Protein AF-A0A351CJN2-F1 (afdb_monomer_lite)

Secondary structure (DSSP, 8-state):
-BSSTT-TT-GGGSSEEEEEETTEEEEEES-EESSSEEPPEEEEEESSHHHHHHHHHHHHHHHHHHPPTT--HHHHHHHH-HHHHHHHTSSHHHHHHHHHTS----S-TTGGG-

pLDDT: mean 92.98, std 10.77, range [46.38, 98.25]

Foldseek 3Di:
DAAAPVCPVVQQQDQWRWHHDPQFIWIWHQHHDPPDGDTTDTQDTDRDPVVVLLQVQLLVQVCVVPPDVVDGSNRVCVVQNSVNSCVCVVDPVSSNVSNVPRDPCPDDPCPVVD

Radius of gyration: 14.55 Å; chains: 1; bounding box: 46×31×30 Å

Structure (mmCIF, N/CA/C/O backbone):
data_AF-A0A351CJN2-F1
#
_entry.id   AF-A0A351CJN2-F1
#
loop_
_atom_site.group_PDB
_atom_site.id
_atom_site.type_symbol
_atom_site.label_atom_id
_atom_site.label_alt_id
_atom_site.label_comp_id
_atom_site.label_asym_id
_atom_site.label_entity_id
_atom_site.label_seq_id
_atom_site.pdbx_PDB_ins_code
_atom_site.Cartn_x
_atom_site.Cartn_y
_atom_site.Cartn_z
_atom_site.occupancy
_atom_site.B_iso_or_equiv
_atom_site.auth_seq_id
_atom_site.auth_comp_id
_atom_site.auth_asym_id
_atom_site.auth_atom_id
_atom_site.pdbx_PDB_model_num
ATOM 1 N N . VAL A 1 1 ? -1.461 11.043 1.366 1.00 94.56 1 VAL A N 1
ATOM 2 C CA . VAL A 1 1 ? -2.702 11.166 2.155 1.00 94.56 1 VAL A CA 1
ATOM 3 C C . VAL A 1 1 ? -3.355 12.494 1.823 1.00 94.56 1 VAL A C 1
ATOM 5 O O . VAL A 1 1 ? -2.652 13.497 1.815 1.00 94.56 1 VAL A O 1
ATOM 8 N N . SER A 1 2 ? -4.645 12.501 1.498 1.00 96.19 2 SER A N 1
ATOM 9 C CA . SER A 1 2 ? -5.449 13.712 1.338 1.00 96.19 2 SER A CA 1
ATOM 10 C C . SER A 1 2 ? -6.586 13.703 2.355 1.00 96.19 2 SER A C 1
ATOM 12 O O . SER A 1 2 ? -7.255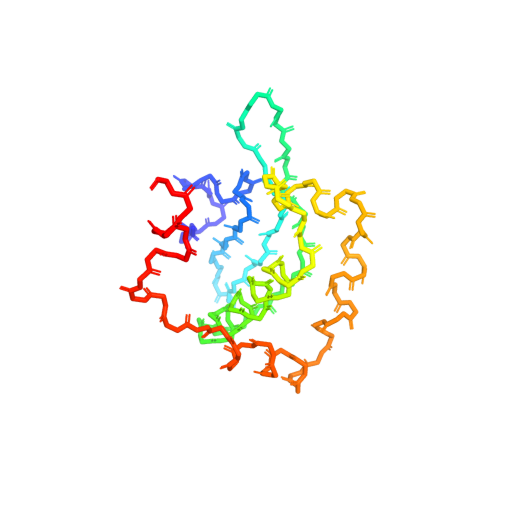 12.688 2.519 1.00 96.19 2 SER A O 1
ATOM 14 N N . GLY A 1 3 ? -6.801 14.828 3.038 1.00 95.88 3 GLY A N 1
ATOM 15 C CA . GLY A 1 3 ? -7.817 14.946 4.090 1.00 95.88 3 GLY A CA 1
ATOM 16 C C . GLY A 1 3 ? -9.257 15.062 3.581 1.00 95.88 3 GLY A C 1
ATOM 17 O O . GLY A 1 3 ? -10.177 15.089 4.386 1.00 95.88 3 GLY A O 1
ATOM 18 N N . CYS A 1 4 ? -9.469 15.179 2.268 1.00 94.62 4 CYS A N 1
ATOM 19 C CA . CYS A 1 4 ? -10.801 15.173 1.670 1.00 94.62 4 CYS A CA 1
ATOM 20 C C . CYS A 1 4 ? -10.740 14.713 0.201 1.00 94.62 4 CYS A C 1
ATOM 22 O O . CYS A 1 4 ? -9.658 14.729 -0.400 1.00 94.62 4 CYS A O 1
ATOM 24 N N . PRO A 1 5 ? -11.887 14.406 -0.436 1.00 93.00 5 PRO A N 1
ATOM 25 C CA . PRO A 1 5 ? -11.939 13.943 -1.827 1.00 93.00 5 PRO A CA 1
ATOM 26 C C . PRO A 1 5 ? -11.420 14.936 -2.874 1.00 93.00 5 PRO A C 1
ATOM 28 O O . PRO A 1 5 ? -11.217 14.559 -4.023 1.00 93.00 5 PRO A O 1
ATOM 31 N N . ARG A 1 6 ? -11.157 16.199 -2.499 1.00 95.00 6 ARG A N 1
ATOM 32 C CA . ARG A 1 6 ? -10.506 17.172 -3.395 1.00 95.00 6 ARG A CA 1
ATOM 33 C C . ARG A 1 6 ? -9.083 16.771 -3.782 1.00 95.00 6 ARG A C 1
ATOM 35 O O . ARG A 1 6 ? -8.558 17.329 -4.737 1.00 95.00 6 ARG A O 1
ATOM 42 N N . ASN A 1 7 ? -8.477 15.812 -3.075 1.00 94.75 7 ASN A N 1
ATOM 43 C CA . ASN A 1 7 ? -7.237 15.166 -3.492 1.00 94.75 7 ASN A CA 1
ATOM 44 C C . ASN A 1 7 ? -6.051 16.141 -3.668 1.00 94.75 7 ASN A C 1
ATOM 46 O O . ASN A 1 7 ? -5.178 15.911 -4.496 1.00 94.75 7 ASN A O 1
ATOM 50 N N . CYS A 1 8 ? -5.971 17.202 -2.852 1.00 95.88 8 CYS A N 1
ATOM 51 C CA . CYS A 1 8 ? -4.921 18.241 -2.925 1.00 95.88 8 CYS A CA 1
ATOM 52 C C . CYS A 1 8 ? -3.489 17.745 -2.660 1.00 95.88 8 CYS A C 1
ATOM 54 O O . CYS A 1 8 ? -2.560 18.538 -2.640 1.00 95.88 8 CYS A O 1
ATOM 56 N N . ALA A 1 9 ? -3.342 16.470 -2.310 1.00 95.75 9 ALA A N 1
ATOM 57 C CA . ALA A 1 9 ? -2.056 15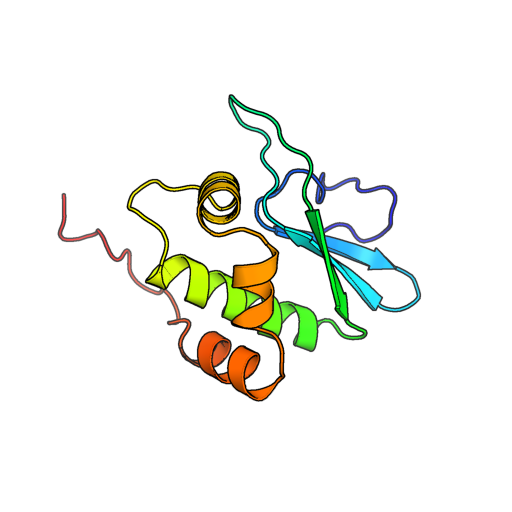.830 -2.086 1.00 95.75 9 ALA A CA 1
ATOM 58 C C . ALA A 1 9 ? -1.759 14.792 -3.172 1.00 95.75 9 ALA A C 1
ATOM 60 O O . ALA A 1 9 ? -0.904 13.935 -2.949 1.00 95.75 9 ALA A O 1
ATOM 61 N N . GLU A 1 10 ? -2.533 14.801 -4.265 1.00 96.69 10 GLU A N 1
ATOM 62 C CA . GLU A 1 10 ? -2.377 13.940 -5.434 1.00 96.69 10 GLU A CA 1
ATOM 63 C C . GLU A 1 10 ? -2.300 12.454 -5.049 1.00 96.69 10 GLU A C 1
ATOM 65 O O . GLU A 1 10 ? -1.487 11.691 -5.562 1.00 96.69 10 GLU A O 1
ATOM 70 N N . ALA A 1 11 ? -3.128 12.021 -4.093 1.00 96.69 11 ALA A N 1
ATOM 71 C CA . ALA A 1 11 ? -3.123 10.661 -3.561 1.00 96.69 11 ALA A CA 1
ATOM 72 C C . ALA A 1 11 ? -3.418 9.607 -4.643 1.00 96.69 11 ALA A C 1
ATOM 74 O O . ALA A 1 11 ? -2.882 8.508 -4.581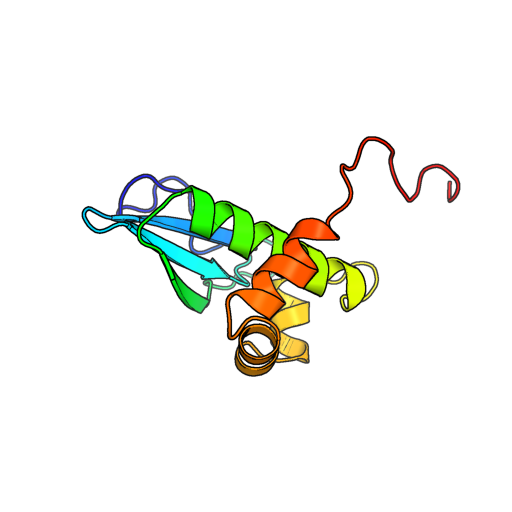 1.00 96.69 11 ALA A O 1
ATOM 75 N N . THR A 1 12 ? -4.201 9.958 -5.664 1.00 96.00 12 THR A N 1
ATOM 76 C CA . THR A 1 12 ? -4.616 9.068 -6.766 1.00 96.00 12 THR A CA 1
ATOM 77 C C . THR A 1 12 ? -3.546 8.799 -7.830 1.00 96.00 12 THR A C 1
ATOM 79 O O . THR A 1 12 ? -3.854 8.176 -8.844 1.00 96.00 12 THR A O 1
ATOM 82 N N . ILE A 1 13 ? -2.316 9.281 -7.649 1.00 96.62 13 ILE A N 1
ATOM 83 C CA . ILE A 1 13 ? -1.172 8.988 -8.533 1.00 96.62 13 ILE A CA 1
ATOM 84 C C . ILE A 1 13 ? 0.073 8.547 -7.748 1.00 96.62 13 ILE A C 1
ATOM 86 O O . ILE A 1 13 ? 1.181 8.529 -8.289 1.00 96.62 13 ILE A O 1
ATOM 90 N N . LYS A 1 14 ? -0.092 8.214 -6.462 1.00 96.25 14 LYS A N 1
ATOM 91 C CA . LYS A 1 14 ? 0.980 7.686 -5.608 1.00 96.25 14 LYS A CA 1
ATOM 92 C C . LYS A 1 14 ? 0.992 6.168 -5.650 1.00 96.25 14 LYS A C 1
ATOM 94 O O . LYS A 1 14 ? -0.037 5.547 -5.887 1.00 96.25 14 LYS A O 1
ATOM 99 N N . ASP A 1 15 ? 2.133 5.575 -5.315 1.00 96.19 15 ASP A N 1
ATOM 100 C CA . ASP A 1 15 ? 2.209 4.132 -5.085 1.00 96.19 15 ASP A CA 1
ATOM 101 C C . ASP A 1 15 ? 1.162 3.699 -4.025 1.00 96.19 15 ASP A C 1
ATOM 103 O O . ASP A 1 15 ? 0.465 2.706 -4.226 1.00 96.19 15 ASP A O 1
ATOM 107 N N . PHE A 1 16 ? 0.966 4.531 -2.984 1.00 96.25 16 PHE A N 1
ATOM 108 C CA . PHE A 1 16 ? -0.114 4.429 -1.991 1.00 96.25 16 PHE A CA 1
ATOM 109 C C . PHE A 1 16 ? -0.838 5.766 -1.787 1.00 96.25 16 PHE A C 1
ATOM 111 O O . PHE A 1 16 ? -0.255 6.772 -1.362 1.00 96.25 16 PHE A O 1
ATOM 118 N N . GLY A 1 17 ? -2.135 5.770 -2.069 1.00 97.19 17 GLY A N 1
ATOM 119 C CA . GLY A 1 17 ? -3.056 6.876 -1.872 1.00 97.19 17 GLY A CA 1
ATOM 120 C C . GLY A 1 17 ? -4.043 6.582 -0.751 1.00 97.19 17 GLY A C 1
ATOM 121 O O . GLY A 1 17 ? -4.655 5.524 -0.714 1.00 97.19 17 GLY A O 1
ATOM 122 N N . VAL A 1 18 ? -4.231 7.553 0.139 1.00 97.94 18 VAL A N 1
ATOM 123 C CA . VAL A 1 18 ? -5.269 7.519 1.177 1.00 97.94 18 VAL A CA 1
ATOM 124 C C . VAL A 1 18 ? -6.082 8.792 1.036 1.00 97.94 18 VAL A C 1
ATOM 126 O O . VAL A 1 18 ? -5.492 9.882 1.049 1.00 97.94 18 VAL A O 1
ATOM 129 N N . ILE A 1 19 ? -7.396 8.662 0.883 1.00 97.81 19 ILE A N 1
ATOM 130 C CA . ILE A 1 19 ? -8.340 9.779 0.827 1.00 97.81 19 ILE A CA 1
ATOM 131 C C . ILE A 1 19 ? -9.295 9.656 2.010 1.00 97.81 19 ILE A C 1
ATOM 133 O O . ILE A 1 19 ? -10.058 8.700 2.104 1.00 97.81 19 ILE A O 1
ATOM 137 N N . CYS A 1 20 ? -9.249 10.635 2.908 1.00 96.94 20 CYS A N 1
ATOM 138 C CA . CYS A 1 20 ? -10.165 10.712 4.037 1.00 96.94 20 CYS A CA 1
ATOM 139 C C . CYS A 1 20 ? -11.546 11.211 3.581 1.00 96.94 20 CYS A C 1
ATOM 141 O O . CYS A 1 20 ? -11.669 12.100 2.730 1.00 96.94 20 CYS A O 1
ATOM 143 N N . THR A 1 21 ? -12.580 10.621 4.164 1.00 94.69 21 THR A N 1
ATOM 144 C CA . THR A 1 21 ? -13.997 10.920 3.974 1.00 94.69 21 THR A CA 1
ATOM 145 C C . THR A 1 21 ? -14.661 11.060 5.343 1.00 94.69 21 THR A C 1
ATOM 147 O O . THR A 1 21 ? -14.080 10.703 6.363 1.00 94.69 21 THR A O 1
ATOM 150 N N . GLU A 1 22 ? -15.911 11.516 5.385 1.00 93.31 22 GLU A N 1
ATOM 151 C CA . GLU A 1 22 ? -16.671 11.591 6.644 1.00 93.31 22 GLU A CA 1
ATOM 152 C C . GLU A 1 22 ? -16.882 10.226 7.318 1.00 93.31 22 GLU A C 1
ATOM 154 O O . GLU A 1 22 ? -17.181 10.175 8.506 1.00 93.31 22 GLU A O 1
ATOM 159 N N . LYS A 1 23 ? -16.751 9.125 6.568 1.00 93.88 23 LYS A N 1
ATOM 160 C CA . LYS A 1 23 ? -17.023 7.765 7.050 1.00 93.88 23 LYS A CA 1
ATOM 161 C C . LYS A 1 23 ? -15.758 6.957 7.356 1.00 93.88 23 LYS A C 1
ATOM 163 O O . LYS A 1 23 ? -15.890 5.819 7.785 1.00 93.88 23 LYS A O 1
ATOM 168 N N . GLY A 1 24 ? -14.569 7.482 7.048 1.00 96.44 24 GLY A N 1
ATOM 169 C CA . GLY A 1 24 ? -13.320 6.714 7.067 1.00 96.44 24 GLY A CA 1
ATOM 170 C C . GLY A 1 24 ? -12.422 7.011 5.865 1.00 96.44 24 GLY A C 1
ATOM 171 O O . GLY A 1 24 ? -12.439 8.117 5.321 1.00 96.44 24 GLY A O 1
ATOM 172 N N . TYR A 1 25 ? -11.649 6.023 5.423 1.00 98.12 25 TYR A N 1
ATOM 173 C CA . TYR A 1 25 ? -10.495 6.196 4.544 1.00 98.12 25 TYR A CA 1
ATOM 174 C C . TYR A 1 25 ? -10.583 5.293 3.308 1.00 98.12 25 TYR A C 1
ATOM 176 O O . TYR A 1 25 ? -10.560 4.069 3.415 1.00 98.12 25 TYR A O 1
ATOM 184 N N . GLU A 1 26 ? -10.629 5.894 2.115 1.00 97.88 26 GLU A N 1
ATOM 185 C CA . GLU A 1 26 ? -10.491 5.170 0.847 1.00 97.88 26 GLU A CA 1
ATOM 186 C C . GLU A 1 26 ? -9.012 4.922 0.534 1.00 97.88 26 GLU A C 1
ATOM 188 O O . GLU A 1 26 ? -8.204 5.860 0.479 1.00 97.88 26 GLU A O 1
ATOM 193 N N . ILE A 1 27 ? -8.669 3.656 0.292 1.00 97.94 27 ILE A N 1
ATOM 194 C CA . ILE A 1 27 ? -7.327 3.215 -0.080 1.00 97.94 27 ILE A CA 1
ATOM 195 C C . ILE A 1 27 ? -7.232 3.034 -1.587 1.00 97.94 27 ILE A C 1
ATOM 197 O O . ILE A 1 27 ? -8.053 2.373 -2.229 1.00 97.94 27 ILE A O 1
ATOM 201 N N . HIS A 1 28 ? -6.181 3.621 -2.137 1.00 97.62 28 HIS A N 1
ATOM 202 C CA . HIS A 1 28 ? -5.834 3.581 -3.542 1.00 97.62 28 HIS A CA 1
ATOM 203 C C . HIS A 1 28 ? -4.390 3.107 -3.692 1.00 97.62 28 HIS A C 1
ATOM 205 O O . HIS A 1 28 ? -3.515 3.563 -2.958 1.00 97.62 28 HIS A O 1
ATOM 211 N N . VAL A 1 29 ? -4.108 2.240 -4.659 1.00 97.81 29 VAL A N 1
ATOM 212 C CA . VAL A 1 29 ? -2.775 1.635 -4.823 1.00 97.81 29 VAL A CA 1
ATOM 213 C C . VAL A 1 29 ? -2.296 1.667 -6.271 1.00 97.81 29 VAL A C 1
ATOM 215 O O . VAL A 1 29 ? -3.086 1.860 -7.197 1.00 97.81 29 VAL A O 1
ATOM 218 N N . ALA A 1 30 ? -0.992 1.468 -6.465 1.00 97.06 30 ALA A N 1
ATOM 219 C CA . ALA A 1 30 ? -0.360 1.257 -7.770 1.00 97.06 30 ALA A CA 1
ATOM 220 C C . ALA A 1 30 ? -0.457 2.439 -8.763 1.00 97.06 30 ALA A C 1
ATOM 222 O O . ALA A 1 30 ? -0.441 2.238 -9.981 1.00 97.06 30 ALA A O 1
ATOM 223 N N . GLY A 1 31 ? -0.523 3.678 -8.264 1.00 97.38 31 GLY A N 1
ATOM 224 C CA . GLY A 1 31 ? -0.396 4.883 -9.087 1.00 97.38 31 GLY A CA 1
ATOM 225 C C . GLY A 1 31 ? 1.053 5.230 -9.432 1.00 97.38 31 GLY A C 1
ATOM 226 O O . GLY A 1 31 ? 1.998 4.763 -8.797 1.00 97.38 31 GLY A O 1
ATOM 227 N N . ALA A 1 32 ? 1.230 6.084 -10.441 1.00 96.50 32 ALA A N 1
ATOM 228 C CA . ALA A 1 32 ? 2.536 6.608 -10.826 1.00 96.50 32 ALA A CA 1
ATOM 229 C C . ALA A 1 32 ? 2.443 8.028 -11.408 1.00 96.50 32 ALA A C 1
ATOM 231 O O . ALA A 1 32 ? 1.586 8.318 -12.244 1.00 96.50 32 ALA A O 1
ATOM 232 N N . CYS A 1 33 ? 3.390 8.887 -11.021 1.00 94.38 33 CYS A N 1
ATOM 233 C CA . CYS A 1 33 ? 3.562 10.260 -11.519 1.00 94.38 33 CYS A CA 1
ATOM 234 C C . CYS A 1 33 ? 4.955 10.477 -12.159 1.00 94.38 33 CYS A C 1
ATOM 236 O O . CYS A 1 33 ? 5.539 11.554 -12.062 1.00 94.38 33 CYS A O 1
ATOM 238 N N . GLY A 1 34 ? 5.546 9.424 -12.736 1.00 88.44 34 GLY A N 1
ATOM 239 C CA . GLY A 1 34 ? 6.878 9.468 -13.353 1.00 88.44 34 GLY A CA 1
ATOM 240 C C . GLY A 1 34 ? 6.829 9.644 -14.872 1.00 88.44 34 GLY A C 1
ATOM 241 O O . GLY A 1 34 ? 5.883 10.208 -15.411 1.00 88.44 34 GLY A O 1
ATOM 242 N N . ILE A 1 35 ? 7.837 9.094 -15.565 1.00 90.19 35 ILE A N 1
ATOM 243 C CA . ILE A 1 35 ? 7.897 9.044 -17.042 1.00 90.19 35 ILE A CA 1
ATOM 244 C C . ILE A 1 35 ? 6.609 8.444 -17.623 1.00 90.19 35 ILE A C 1
ATOM 246 O O . ILE A 1 35 ? 6.077 8.940 -18.612 1.00 90.19 35 ILE A O 1
ATOM 250 N N . ARG A 1 36 ? 6.097 7.389 -16.979 1.00 91.50 36 ARG A N 1
ATOM 251 C CA . ARG A 1 36 ? 4.766 6.843 -17.230 1.00 91.50 36 ARG A CA 1
ATOM 252 C C . ARG A 1 36 ? 3.836 7.279 -16.105 1.00 91.50 36 ARG A C 1
ATOM 254 O O . ARG A 1 36 ? 4.134 7.057 -14.928 1.00 91.50 36 ARG A O 1
ATOM 261 N N . THR A 1 37 ? 2.711 7.874 -16.477 1.00 95.00 37 THR A N 1
ATOM 262 C CA . THR A 1 37 ? 1.638 8.218 -15.545 1.00 95.00 37 THR A CA 1
ATOM 263 C C . THR A 1 37 ? 0.608 7.093 -15.485 1.00 95.00 37 THR A C 1
ATOM 265 O O . THR A 1 37 ? 0.307 6.447 -16.490 1.00 95.00 37 THR A O 1
ATOM 268 N N . LYS A 1 38 ? 0.076 6.838 -14.289 1.00 96.19 38 LYS A N 1
ATOM 269 C CA . LYS A 1 38 ? -1.010 5.879 -14.051 1.00 96.19 38 LYS A CA 1
ATOM 270 C C . LYS A 1 38 ? -1.832 6.339 -12.862 1.00 96.19 38 LYS A C 1
ATOM 272 O O . LYS A 1 38 ? -1.280 6.662 -11.810 1.00 96.19 38 LYS A O 1
ATOM 277 N N . ALA A 1 39 ? -3.146 6.366 -13.049 1.00 97.06 39 ALA A N 1
ATOM 278 C CA . ALA A 1 39 ? -4.080 6.546 -11.951 1.00 97.06 39 ALA A CA 1
ATOM 279 C C . ALA A 1 39 ? -4.077 5.294 -11.065 1.00 97.06 39 ALA A C 1
ATOM 281 O O . ALA A 1 39 ? -4.013 4.176 -11.576 1.00 97.06 39 ALA A O 1
ATOM 282 N N . CYS A 1 40 ? -4.157 5.486 -9.752 1.00 97.19 40 CYS A N 1
ATOM 283 C CA . CYS A 1 40 ? -4.287 4.382 -8.813 1.00 97.19 40 CYS A CA 1
ATOM 284 C C . CYS A 1 40 ? -5.561 3.568 -9.061 1.00 97.19 40 CYS A C 1
ATOM 286 O O . CYS A 1 40 ? -6.582 4.091 -9.516 1.00 97.19 40 CYS A O 1
ATOM 288 N N . LEU A 1 41 ? -5.526 2.314 -8.628 1.00 97.44 41 LEU A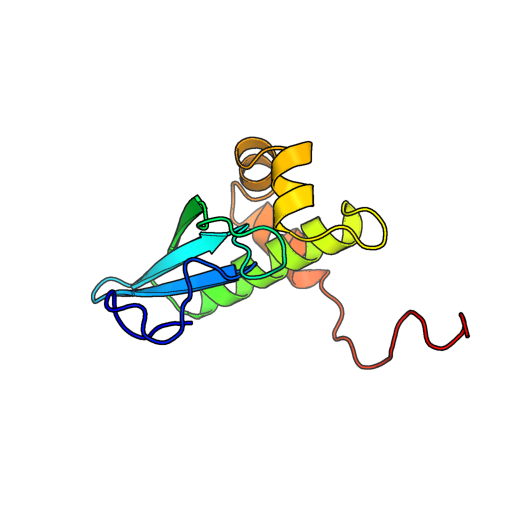 N 1
ATOM 289 C CA . LEU A 1 41 ? -6.695 1.457 -8.498 1.00 97.44 41 LEU A CA 1
ATOM 290 C C . LEU A 1 41 ? -7.305 1.636 -7.104 1.00 97.44 41 LEU A C 1
ATOM 292 O O . LEU A 1 41 ? -6.572 1.806 -6.129 1.00 97.44 41 LEU A O 1
ATOM 296 N N . LYS A 1 42 ? -8.639 1.621 -7.006 1.00 96.25 42 LYS A N 1
ATOM 297 C CA . LYS A 1 42 ? -9.326 1.539 -5.709 1.00 96.25 42 LYS A CA 1
ATOM 298 C C . LYS A 1 42 ? -9.147 0.132 -5.156 1.00 96.25 42 LYS A C 1
ATOM 300 O O . LYS A 1 42 ? -9.356 -0.830 -5.885 1.00 96.25 42 LYS A O 1
ATOM 305 N N . ASP A 1 43 ? -8.789 0.039 -3.886 1.00 96.75 43 ASP A N 1
ATOM 306 C CA . ASP A 1 43 ? -8.515 -1.237 -3.234 1.00 96.75 43 ASP A CA 1
ATOM 307 C C . ASP A 1 43 ? -9.577 -1.543 -2.177 1.00 96.75 43 ASP A C 1
ATOM 309 O O . ASP A 1 43 ? -10.370 -2.466 -2.342 1.00 96.75 43 ASP A O 1
ATOM 313 N N . ARG A 1 44 ? -9.641 -0.732 -1.116 1.00 95.50 44 ARG A N 1
ATOM 314 C CA . ARG A 1 44 ? -10.502 -0.998 0.043 1.00 95.50 44 ARG A CA 1
ATOM 315 C C . ARG A 1 44 ? -10.802 0.258 0.853 1.00 95.50 44 ARG A C 1
ATOM 317 O O . ARG A 1 44 ? -10.272 1.333 0.572 1.00 95.50 44 ARG A O 1
ATOM 324 N N . PHE A 1 45 ? -11.679 0.109 1.837 1.00 97.62 45 PHE A N 1
ATOM 325 C CA . PHE A 1 45 ? -12.110 1.164 2.743 1.00 97.62 45 PHE A CA 1
ATOM 326 C C . PHE A 1 45 ? -11.910 0.718 4.190 1.00 97.62 45 PHE A C 1
ATOM 328 O O . PHE A 1 45 ? -12.193 -0.436 4.504 1.00 97.62 45 PHE A O 1
ATOM 335 N N . PHE A 1 46 ? -11.462 1.631 5.046 1.00 97.81 46 PHE A N 1
ATOM 336 C CA . PHE A 1 46 ? -11.297 1.402 6.482 1.00 97.81 46 PHE A CA 1
ATOM 337 C C . PHE A 1 46 ? -11.978 2.506 7.279 1.00 97.81 46 PHE A C 1
ATOM 339 O O . PHE A 1 46 ? -12.027 3.651 6.826 1.00 97.81 46 PHE A O 1
ATOM 346 N N . GLU A 1 47 ? -12.493 2.183 8.461 1.00 97.81 47 GLU A N 1
ATOM 347 C CA . GLU A 1 47 ? -13.172 3.164 9.312 1.00 97.81 47 GLU A CA 1
ATOM 348 C C . GLU A 1 47 ? -12.167 3.964 10.146 1.00 97.81 47 GLU A C 1
ATOM 350 O O . GLU A 1 47 ? -12.390 5.143 10.429 1.00 97.81 47 GLU A O 1
ATOM 355 N N . THR A 1 48 ? -11.031 3.354 10.493 1.00 97.50 48 THR A N 1
ATOM 356 C CA . THR A 1 48 ? -10.045 3.928 11.413 1.00 97.50 48 THR A CA 1
ATOM 357 C C . THR A 1 48 ? -8.668 4.102 10.777 1.00 97.50 48 THR A C 1
ATOM 359 O O . THR A 1 48 ? -8.288 3.393 9.848 1.00 97.50 48 THR A O 1
ATOM 362 N N . GLU A 1 49 ? -7.886 5.053 11.294 1.00 96.06 49 GLU A N 1
ATOM 363 C CA . GLU A 1 49 ? -6.503 5.271 10.853 1.00 96.06 49 GLU A CA 1
ATOM 364 C C . GLU A 1 49 ? -5.594 4.075 11.177 1.00 96.06 49 GLU A C 1
ATOM 366 O O . GLU A 1 49 ? -4.731 3.730 10.371 1.00 96.06 49 GLU A O 1
ATOM 371 N N . ASP A 1 50 ? -5.812 3.409 12.313 1.00 97.56 50 ASP A N 1
ATOM 372 C CA . ASP A 1 50 ? -5.001 2.263 12.738 1.00 97.56 50 ASP A CA 1
ATOM 373 C C . ASP A 1 50 ? -5.117 1.089 11.755 1.00 97.56 50 ASP A C 1
ATOM 375 O O . ASP A 1 50 ? -4.100 0.507 11.372 1.00 97.56 50 ASP A O 1
ATOM 379 N N . GLU A 1 51 ? -6.325 0.799 11.261 1.00 97.62 51 GLU A N 1
ATOM 380 C CA . GLU A 1 51 ? -6.551 -0.207 10.213 1.00 97.62 51 GLU A CA 1
ATOM 381 C C . GLU A 1 51 ? -5.830 0.159 8.909 1.00 97.62 51 GLU A C 1
ATOM 383 O O . GLU A 1 51 ? -5.222 -0.698 8.264 1.00 97.62 51 GLU A O 1
ATOM 388 N N . VAL A 1 52 ? -5.845 1.444 8.528 1.00 97.69 52 VAL A N 1
ATOM 389 C CA . VAL A 1 52 ? -5.115 1.931 7.347 1.00 97.69 52 VAL A CA 1
ATOM 390 C C . VAL A 1 52 ? -3.619 1.690 7.509 1.00 97.69 52 VAL A C 1
ATOM 392 O O . VAL A 1 52 ? -2.968 1.200 6.585 1.00 97.69 52 VAL A O 1
ATOM 395 N N . VAL A 1 53 ? -3.059 2.040 8.668 1.00 96.75 53 VAL A N 1
ATOM 396 C CA . VAL A 1 53 ? -1.633 1.860 8.951 1.00 96.75 53 VAL A CA 1
ATOM 397 C C . VAL A 1 53 ? -1.273 0.378 8.945 1.00 96.75 53 VAL A C 1
ATOM 399 O O . VAL A 1 53 ? -0.296 0.001 8.298 1.00 96.75 53 VAL A O 1
ATOM 402 N N . GLU A 1 54 ? -2.054 -0.473 9.610 1.00 98.00 54 GLU A N 1
ATOM 403 C CA . GLU A 1 54 ? -1.808 -1.915 9.646 1.00 98.00 54 GLU A CA 1
ATOM 404 C C . GLU A 1 54 ? -1.858 -2.532 8.243 1.00 98.00 54 GLU A C 1
ATOM 406 O O . GLU A 1 54 ? -0.932 -3.246 7.845 1.00 98.00 54 GLU A O 1
ATOM 411 N N . TYR A 1 55 ? -2.872 -2.177 7.451 1.00 98.19 55 TYR A N 1
ATOM 412 C CA . TYR A 1 55 ? -3.000 -2.637 6.075 1.00 98.19 55 TYR A CA 1
ATOM 413 C C . TYR A 1 55 ? -1.834 -2.188 5.190 1.00 98.19 55 TYR A C 1
ATOM 415 O O . TYR A 1 55 ? -1.256 -2.994 4.459 1.00 98.19 55 TYR A O 1
ATOM 423 N N . LEU A 1 56 ? -1.446 -0.911 5.259 1.00 96.88 56 LEU A N 1
ATOM 424 C CA . LEU A 1 56 ? -0.338 -0.401 4.452 1.00 96.88 56 LEU A CA 1
ATOM 425 C C . LEU A 1 56 ? 0.991 -1.049 4.847 1.00 96.88 56 LEU A C 1
ATOM 427 O O . LEU A 1 56 ? 1.791 -1.360 3.966 1.00 96.88 56 LEU A O 1
ATOM 431 N N . LYS A 1 57 ? 1.224 -1.320 6.138 1.00 97.19 57 LYS A N 1
ATOM 432 C CA . LYS A 1 57 ? 2.400 -2.088 6.574 1.00 97.19 57 LYS A CA 1
ATOM 433 C C . LYS A 1 57 ? 2.406 -3.488 5.967 1.00 97.19 57 LYS A C 1
ATOM 435 O O . LYS A 1 57 ? 3.447 -3.930 5.480 1.00 97.19 57 LYS A O 1
ATOM 440 N N . ALA A 1 58 ? 1.255 -4.157 5.965 1.00 98.06 58 ALA A N 1
ATOM 441 C CA . ALA A 1 58 ? 1.094 -5.484 5.386 1.00 98.06 58 ALA A CA 1
ATOM 442 C C . ALA A 1 58 ? 1.358 -5.493 3.872 1.00 98.06 58 ALA A C 1
ATOM 444 O O . ALA A 1 58 ? 2.136 -6.311 3.382 1.00 98.06 58 ALA A O 1
ATOM 445 N N . PHE A 1 59 ? 0.793 -4.533 3.136 1.00 97.62 59 PHE A N 1
ATOM 446 C CA . PHE A 1 59 ? 1.050 -4.379 1.704 1.00 97.62 59 PHE A CA 1
ATOM 447 C C . PHE A 1 59 ? 2.533 -4.126 1.436 1.00 97.62 59 PHE A C 1
ATOM 449 O O . PHE A 1 59 ? 3.133 -4.795 0.598 1.00 97.62 59 PHE A O 1
ATOM 456 N N . VAL A 1 60 ? 3.146 -3.169 2.139 1.00 96.12 60 VAL A N 1
ATOM 457 C CA . VAL A 1 60 ? 4.568 -2.844 1.960 1.00 96.12 60 VAL A CA 1
ATOM 458 C C . VAL A 1 60 ? 5.446 -4.059 2.255 1.00 96.12 60 VAL A C 1
ATOM 460 O O . VAL A 1 60 ? 6.435 -4.273 1.556 1.00 96.12 60 VAL A O 1
ATOM 463 N N . GLN A 1 61 ? 5.089 -4.869 3.252 1.00 96.88 61 GLN A N 1
ATOM 464 C CA . GLN A 1 61 ? 5.782 -6.119 3.534 1.00 96.88 61 GLN A CA 1
ATOM 465 C C . GLN A 1 61 ? 5.676 -7.106 2.367 1.00 96.88 61 GLN A C 1
ATOM 467 O O . GLN A 1 61 ? 6.711 -7.589 1.912 1.00 96.88 61 GLN A O 1
ATOM 472 N N . LEU A 1 62 ? 4.463 -7.381 1.878 1.00 97.38 62 LEU A N 1
ATOM 473 C CA . LEU A 1 62 ? 4.230 -8.270 0.736 1.00 97.38 62 LEU A CA 1
ATOM 474 C C . LEU A 1 62 ? 5.022 -7.801 -0.492 1.00 97.38 62 LEU A C 1
ATOM 476 O O . LEU A 1 62 ? 5.765 -8.566 -1.100 1.00 97.38 62 LEU A O 1
ATOM 480 N N . TYR A 1 63 ? 4.938 -6.505 -0.796 1.00 97.38 63 TYR A N 1
ATOM 481 C CA . TYR A 1 63 ? 5.711 -5.877 -1.860 1.00 97.38 63 TYR A CA 1
ATOM 482 C C . TYR A 1 63 ? 7.221 -6.052 -1.655 1.00 97.38 63 TYR A C 1
ATOM 484 O O . TYR A 1 63 ? 7.918 -6.400 -2.599 1.00 97.38 63 TYR A O 1
ATOM 492 N N . ARG A 1 64 ? 7.753 -5.861 -0.438 1.00 94.06 64 ARG A N 1
ATOM 493 C CA . ARG A 1 64 ? 9.192 -6.048 -0.178 1.00 94.06 64 ARG A CA 1
ATOM 494 C C . ARG A 1 64 ? 9.645 -7.484 -0.449 1.00 94.06 64 ARG A C 1
ATOM 496 O O . ARG A 1 64 ? 10.774 -7.678 -0.888 1.00 94.06 64 ARG A O 1
ATOM 503 N N . GLU A 1 65 ? 8.812 -8.467 -0.131 1.00 95.19 65 GLU A N 1
ATOM 504 C CA . GLU A 1 65 ? 9.158 -9.883 -0.276 1.00 95.19 65 GLU A CA 1
ATOM 505 C C . GLU A 1 65 ? 9.055 -10.381 -1.721 1.00 95.19 65 GLU A C 1
ATOM 507 O O . GLU A 1 65 ? 9.823 -11.259 -2.108 1.00 95.19 65 GLU A O 1
ATOM 512 N N . GLU A 1 66 ? 8.145 -9.819 -2.519 1.00 96.94 66 GLU A N 1
ATOM 513 C CA . GLU A 1 66 ? 7.808 -10.358 -3.844 1.00 96.94 66 GLU A CA 1
ATOM 514 C C . GLU A 1 66 ? 8.165 -9.448 -5.027 1.00 96.94 66 GLU A C 1
ATOM 516 O O . GLU A 1 66 ? 8.090 -9.879 -6.186 1.00 96.94 66 GLU A O 1
ATOM 521 N N . ALA A 1 67 ? 8.525 -8.187 -4.775 1.00 97.06 67 ALA A N 1
ATOM 522 C CA . ALA A 1 67 ? 8.939 -7.273 -5.829 1.00 97.06 67 ALA A CA 1
ATOM 523 C C . ALA A 1 67 ? 10.365 -7.567 -6.307 1.00 97.06 67 ALA A C 1
ATOM 525 O O . ALA A 1 67 ? 11.273 -7.872 -5.531 1.00 97.06 67 ALA A O 1
ATOM 526 N N . ASN A 1 68 ? 10.577 -7.413 -7.610 1.00 95.88 68 ASN A N 1
ATOM 527 C CA . ASN A 1 68 ? 11.902 -7.493 -8.206 1.00 95.88 68 ASN A CA 1
ATOM 528 C C . ASN A 1 68 ? 12.735 -6.248 -7.860 1.00 95.88 68 ASN A C 1
ATOM 530 O O . ASN A 1 68 ? 12.212 -5.171 -7.561 1.00 95.88 68 ASN A O 1
ATOM 534 N N . TYR A 1 69 ? 14.060 -6.365 -7.960 1.00 91.19 69 TYR A N 1
ATOM 535 C CA . TYR A 1 69 ? 14.950 -5.215 -7.806 1.00 91.19 69 TYR A CA 1
ATOM 536 C C . TYR A 1 69 ? 14.596 -4.103 -8.810 1.00 91.19 69 TYR A C 1
ATOM 538 O O . TYR A 1 69 ? 14.449 -4.365 -10.003 1.00 91.19 69 TYR A O 1
ATOM 546 N N . LEU A 1 70 ? 14.464 -2.865 -8.315 1.00 91.62 70 LEU A N 1
ATOM 547 C CA . LEU A 1 70 ? 14.020 -1.676 -9.068 1.00 91.62 70 LEU A CA 1
ATOM 548 C C . LEU A 1 70 ? 12.612 -1.771 -9.681 1.00 91.62 70 LEU A C 1
ATOM 550 O O . LEU A 1 70 ? 12.232 -0.931 -10.502 1.00 91.62 70 LEU A O 1
ATOM 554 N N . GLU A 1 71 ? 11.805 -2.739 -9.256 1.00 94.75 71 GLU A N 1
ATOM 555 C CA . GLU A 1 71 ? 10.382 -2.743 -9.563 1.00 94.75 71 GLU A CA 1
ATOM 556 C C . GLU A 1 71 ? 9.697 -1.600 -8.798 1.00 94.75 71 GLU A C 1
ATOM 558 O O . GLU A 1 71 ? 10.117 -1.217 -7.709 1.00 94.75 71 GLU A O 1
ATOM 563 N N . ARG A 1 72 ? 8.674 -0.991 -9.402 1.00 95.62 72 ARG A N 1
ATOM 564 C CA . ARG A 1 72 ? 7.803 0.006 -8.754 1.00 95.62 72 ARG A CA 1
ATOM 565 C C . ARG A 1 72 ? 6.494 -0.682 -8.400 1.00 95.62 72 ARG A C 1
ATOM 567 O O . ARG A 1 72 ? 6.122 -1.624 -9.094 1.00 95.62 72 ARG A O 1
ATOM 574 N N . VAL A 1 73 ? 5.731 -0.158 -7.440 1.00 96.94 73 VAL A N 1
ATOM 575 C CA . VAL A 1 73 ? 4.426 -0.740 -7.065 1.00 96.94 73 VAL A CA 1
ATOM 576 C C . VAL A 1 73 ? 3.482 -0.839 -8.272 1.00 96.94 73 VAL A C 1
ATOM 578 O O . VAL A 1 73 ? 2.816 -1.853 -8.438 1.00 96.94 73 VAL A O 1
ATOM 581 N N . MET A 1 74 ? 3.496 0.153 -9.174 1.00 97.12 74 MET A N 1
ATOM 582 C CA . MET A 1 74 ? 2.772 0.097 -10.457 1.00 97.12 74 MET A CA 1
ATOM 583 C C . MET A 1 74 ? 3.113 -1.156 -11.284 1.00 97.12 74 MET A C 1
ATOM 585 O O . MET A 1 74 ? 2.213 -1.747 -11.868 1.00 97.12 74 MET A O 1
ATOM 589 N N . HIS A 1 75 ? 4.397 -1.519 -11.377 1.00 96.94 75 HIS A N 1
ATOM 590 C CA . HIS A 1 75 ? 4.872 -2.625 -12.214 1.00 96.94 75 HIS A CA 1
ATOM 591 C C . HIS A 1 75 ? 4.658 -3.967 -11.518 1.00 96.94 75 HIS A C 1
ATOM 593 O O . HIS A 1 75 ? 4.306 -4.944 -12.170 1.00 96.94 75 HIS A O 1
ATOM 599 N N . PHE A 1 76 ? 4.821 -3.988 -10.193 1.00 97.94 76 PHE A N 1
ATOM 600 C CA . PHE A 1 76 ? 4.466 -5.129 -9.364 1.00 97.94 76 PHE A CA 1
ATOM 601 C C . PHE A 1 76 ? 2.995 -5.496 -9.570 1.00 97.94 76 PHE A C 1
ATOM 603 O O . PHE A 1 76 ? 2.701 -6.624 -9.952 1.00 97.94 76 PHE A O 1
ATOM 610 N N . GLU A 1 77 ? 2.088 -4.523 -9.429 1.00 98.06 77 GLU A N 1
ATOM 611 C CA . GLU A 1 77 ? 0.659 -4.729 -9.672 1.00 98.06 77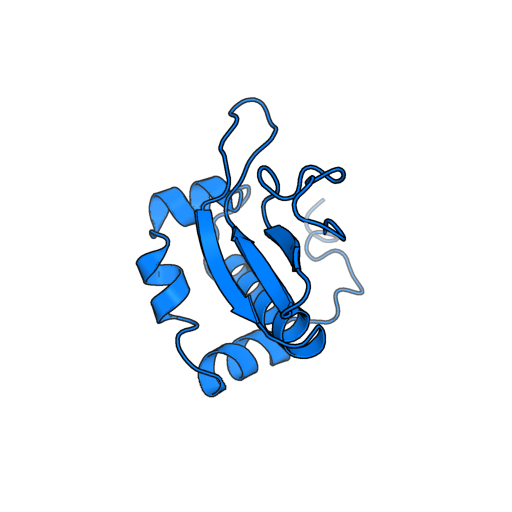 GLU A CA 1
ATOM 612 C C . GLU A 1 77 ? 0.372 -5.157 -11.117 1.00 98.06 77 GLU A C 1
ATOM 614 O O . GLU A 1 77 ? -0.370 -6.107 -11.310 1.00 98.06 77 GLU A O 1
ATOM 619 N N . GLU A 1 78 ? 1.005 -4.559 -12.131 1.00 97.44 78 GLU A N 1
ATOM 620 C CA . GLU A 1 78 ? 0.822 -4.987 -13.531 1.00 97.44 78 GLU A CA 1
ATOM 621 C C . GLU A 1 78 ? 1.260 -6.435 -13.789 1.00 97.44 78 GLU A C 1
ATOM 623 O O . GLU A 1 78 ? 0.723 -7.093 -14.681 1.00 97.44 78 GLU A O 1
ATOM 628 N N . ARG A 1 79 ? 2.238 -6.933 -13.027 1.00 98.25 79 ARG A N 1
ATOM 629 C CA . ARG A 1 79 ? 2.766 -8.291 -13.156 1.00 98.25 79 ARG A CA 1
ATOM 630 C C . ARG A 1 79 ? 1.908 -9.326 -12.436 1.00 98.25 79 ARG A C 1
ATOM 632 O O . ARG A 1 79 ? 1.690 -10.400 -12.992 1.00 98.25 79 ARG A O 1
ATOM 639 N N . VAL A 1 80 ? 1.498 -9.050 -11.197 1.00 98.25 80 VAL A N 1
ATOM 640 C CA . VAL A 1 80 ? 0.790 -10.035 -10.353 1.00 98.25 80 VAL A CA 1
ATOM 641 C C . VAL A 1 80 ? -0.729 -9.860 -10.367 1.00 98.25 80 VAL A C 1
ATOM 643 O O . VAL A 1 80 ? -1.456 -10.820 -10.137 1.00 98.25 80 VAL A O 1
ATOM 646 N N . GLY A 1 81 ? -1.208 -8.657 -10.682 1.00 98.12 81 GLY A N 1
ATOM 647 C CA . GLY A 1 81 ? -2.610 -8.254 -10.636 1.00 98.12 81 GLY A CA 1
ATOM 648 C C . GLY A 1 81 ? -3.069 -7.814 -9.243 1.00 98.12 81 GLY A C 1
ATOM 649 O O . GLY A 1 81 ? -2.662 -8.377 -8.223 1.00 98.12 81 GLY A O 1
ATOM 650 N N . LEU A 1 82 ? -3.966 -6.824 -9.192 1.00 97.06 82 LEU A N 1
ATOM 651 C CA . LEU A 1 82 ? -4.570 -6.372 -7.934 1.00 97.06 82 LEU A CA 1
ATOM 652 C C . LEU A 1 82 ? -5.294 -7.506 -7.185 1.00 97.06 82 LEU A C 1
ATOM 654 O O . LEU A 1 82 ? -5.139 -7.611 -5.972 1.00 97.06 82 LEU A O 1
ATOM 658 N N . ASP A 1 83 ? -6.002 -8.388 -7.896 1.00 97.94 83 ASP A N 1
ATOM 659 C CA . ASP A 1 83 ? -6.720 -9.522 -7.293 1.00 97.94 83 ASP A CA 1
ATOM 660 C C . ASP A 1 83 ? -5.780 -10.444 -6.501 1.00 97.94 83 ASP A C 1
ATOM 662 O O . ASP A 1 83 ? -6.109 -10.895 -5.403 1.00 97.94 83 ASP A O 1
ATOM 666 N N . TYR A 1 84 ? -4.572 -10.690 -7.021 1.00 98.25 84 TYR A N 1
ATOM 667 C CA . TYR A 1 84 ? -3.564 -11.488 -6.326 1.00 98.25 84 TYR A CA 1
ATOM 668 C C . TYR A 1 84 ? -3.116 -10.802 -5.033 1.00 98.25 84 TYR A C 1
ATOM 670 O O . TYR A 1 84 ? -3.089 -11.434 -3.974 1.00 98.25 84 TYR A O 1
ATOM 678 N N . ILE A 1 85 ? -2.816 -9.502 -5.091 1.00 97.69 85 ILE A N 1
ATOM 679 C CA . ILE A 1 85 ? -2.419 -8.717 -3.915 1.00 97.69 85 ILE A CA 1
ATOM 680 C C . ILE A 1 85 ? -3.529 -8.754 -2.859 1.00 97.69 85 ILE A C 1
ATOM 682 O O . ILE A 1 85 ? -3.268 -9.021 -1.686 1.00 97.69 85 ILE A O 1
ATOM 686 N N . GLN A 1 86 ? -4.778 -8.553 -3.281 1.00 96.62 86 GLN A N 1
ATOM 687 C CA . GLN A 1 86 ? -5.936 -8.586 -2.396 1.00 96.62 86 GLN A CA 1
ATOM 688 C C . GLN A 1 86 ? -6.142 -9.966 -1.771 1.00 96.62 86 GLN A C 1
ATOM 690 O O . GLN A 1 86 ? -6.396 -10.035 -0.574 1.00 96.62 86 GLN A O 1
ATOM 695 N N . SER A 1 87 ? -5.952 -11.053 -2.524 1.00 97.94 87 SER A N 1
ATOM 696 C CA . SER A 1 87 ? -6.072 -12.425 -2.005 1.00 97.94 87 SER A CA 1
ATOM 697 C C . SER A 1 87 ? -5.018 -12.782 -0.943 1.00 97.94 87 SER A C 1
ATOM 699 O O . SER A 1 87 ? -5.269 -13.588 -0.042 1.00 97.94 87 SER A O 1
ATOM 701 N N . ASN A 1 88 ? -3.841 -12.153 -1.000 1.00 98.12 88 ASN A N 1
ATOM 702 C CA . ASN A 1 88 ? -2.801 -12.305 0.020 1.00 98.12 88 ASN A CA 1
ATOM 703 C C . ASN A 1 88 ? -3.084 -11.481 1.285 1.00 98.12 88 ASN A C 1
ATOM 705 O O . ASN A 1 88 ? -2.478 -11.734 2.321 1.00 98.12 88 ASN A O 1
ATOM 709 N N . LEU A 1 89 ? -4.026 -10.536 1.222 1.00 97.50 89 LEU A N 1
ATOM 710 C CA . LEU A 1 89 ? -4.405 -9.626 2.305 1.00 97.50 89 LEU A CA 1
ATOM 711 C C . LEU A 1 89 ? -5.935 -9.577 2.468 1.00 97.50 89 LEU A C 1
ATOM 713 O O . LEU A 1 89 ? -6.514 -8.503 2.637 1.00 97.50 89 LEU A O 1
ATOM 717 N N . ASP A 1 90 ? -6.605 -10.723 2.348 1.00 96.62 90 ASP A N 1
ATOM 718 C CA . ASP A 1 90 ? -8.072 -10.835 2.297 1.00 96.62 90 ASP A CA 1
ATOM 719 C C . ASP A 1 90 ? -8.741 -10.923 3.679 1.00 96.62 90 ASP A C 1
ATOM 721 O O . ASP A 1 90 ? -9.965 -10.877 3.775 1.00 96.62 90 ASP A O 1
ATOM 725 N N . ASN A 1 91 ? -7.955 -11.043 4.750 1.00 97.12 91 ASN A N 1
ATOM 726 C CA . ASN A 1 91 ? -8.446 -11.133 6.119 1.00 97.12 91 ASN A CA 1
ATOM 727 C C . ASN A 1 91 ? -7.455 -10.534 7.127 1.00 97.12 91 ASN A C 1
ATOM 729 O O . ASN A 1 91 ? -6.278 -10.321 6.820 1.00 97.12 91 ASN A O 1
ATOM 733 N N . GLU A 1 92 ? -7.945 -10.293 8.342 1.00 96.94 92 GLU A N 1
ATOM 734 C CA . GLU A 1 92 ? -7.185 -9.684 9.438 1.00 96.94 92 GLU A CA 1
ATOM 735 C C . GLU A 1 92 ? -5.947 -10.499 9.832 1.00 96.94 92 GLU A C 1
ATOM 737 O O . GLU A 1 92 ? -4.894 -9.921 10.081 1.00 96.94 92 GLU A O 1
ATOM 742 N N . GLU A 1 93 ? -6.021 -11.835 9.833 1.00 98.06 93 GLU A N 1
ATOM 743 C CA . GLU A 1 93 ? -4.888 -12.688 10.214 1.00 98.06 93 GLU A CA 1
ATOM 744 C C . GLU A 1 93 ? -3.716 -12.530 9.240 1.00 98.06 93 GLU A C 1
ATOM 746 O O . GLU A 1 93 ? -2.572 -12.361 9.667 1.00 98.06 93 GLU A O 1
ATOM 751 N N . LYS A 1 94 ? -3.991 -12.528 7.929 1.00 98.12 94 LYS A N 1
ATOM 752 C CA . LYS A 1 94 ? -2.970 -12.304 6.897 1.00 98.12 94 LYS A CA 1
ATOM 753 C C . LYS A 1 94 ? -2.424 -10.879 6.948 1.00 98.12 94 LYS A C 1
ATOM 755 O O . LYS A 1 94 ? -1.210 -10.692 6.874 1.00 98.12 94 LYS A O 1
ATOM 760 N N . ILE A 1 95 ? -3.292 -9.877 7.105 1.00 98.25 95 ILE A N 1
ATOM 761 C CA . ILE A 1 95 ? -2.872 -8.473 7.238 1.00 98.25 95 ILE A CA 1
ATOM 762 C C . ILE A 1 95 ? -1.921 -8.326 8.428 1.00 98.25 95 ILE A C 1
ATOM 764 O O . ILE A 1 95 ? -0.806 -7.823 8.276 1.00 98.25 95 ILE A O 1
ATOM 768 N N . LYS A 1 96 ? -2.309 -8.847 9.591 1.00 98.12 96 LYS A N 1
ATOM 769 C CA . LYS A 1 96 ? -1.495 -8.814 10.802 1.00 98.12 96 LYS A CA 1
ATOM 770 C C . LYS A 1 96 ? -0.171 -9.555 10.624 1.00 98.12 96 LYS A C 1
ATOM 772 O O . LYS A 1 96 ? 0.882 -9.004 10.942 1.00 98.12 96 LYS A O 1
ATOM 777 N N . PHE A 1 97 ? -0.204 -10.749 10.030 1.00 97.56 97 PHE A N 1
ATOM 778 C CA . PHE A 1 97 ? 0.987 -11.550 9.739 1.00 97.56 97 PHE A CA 1
ATOM 779 C C . PHE A 1 97 ? 2.042 -10.772 8.943 1.00 97.56 97 PHE A C 1
ATOM 781 O O . PHE A 1 97 ? 3.221 -10.776 9.303 1.00 97.56 97 PHE A O 1
ATOM 788 N N . TYR A 1 98 ? 1.640 -10.081 7.876 1.00 98.12 98 TYR A N 1
ATOM 789 C CA . TYR A 1 98 ? 2.563 -9.266 7.088 1.00 98.12 98 TYR A CA 1
ATOM 790 C C . TYR A 1 98 ? 2.942 -7.960 7.815 1.00 98.12 98 TYR A C 1
ATOM 792 O O . TYR A 1 98 ? 4.115 -7.585 7.830 1.00 98.12 98 TYR A O 1
ATOM 800 N N . SER A 1 99 ? 1.993 -7.281 8.468 1.00 97.25 99 SER A N 1
ATOM 801 C CA . SER A 1 99 ? 2.230 -6.014 9.183 1.00 97.25 99 SER A CA 1
ATOM 802 C C . SER A 1 99 ? 3.267 -6.138 10.305 1.00 97.25 99 SER A C 1
ATOM 804 O O . SER A 1 99 ? 4.104 -5.246 10.480 1.00 97.25 99 SER A O 1
ATOM 806 N N . GLU A 1 100 ? 3.241 -7.235 11.063 1.00 96.19 100 GLU A N 1
ATOM 807 C CA . GLU A 1 100 ? 4.176 -7.495 12.168 1.00 96.19 100 GLU A CA 1
ATOM 808 C C . GLU A 1 100 ? 5.593 -7.840 11.683 1.00 96.19 100 GLU A C 1
ATOM 810 O O . GLU A 1 100 ? 6.568 -7.631 12.404 1.00 96.19 100 GLU A O 1
ATOM 815 N N . ARG A 1 101 ? 5.727 -8.322 10.442 1.00 94.38 101 ARG A N 1
ATOM 816 C CA . ARG A 1 101 ? 7.010 -8.687 9.819 1.00 94.38 101 ARG A CA 1
ATOM 817 C C . ARG A 1 101 ? 7.712 -7.528 9.117 1.00 94.38 101 ARG A C 1
ATOM 819 O O . ARG A 1 101 ? 8.849 -7.700 8.662 1.00 94.38 101 ARG A O 1
ATOM 826 N N . LEU A 1 102 ? 7.068 -6.364 9.021 1.00 92.38 102 LEU A N 1
ATOM 827 C CA . LEU A 1 102 ? 7.708 -5.145 8.538 1.00 92.38 102 LEU A CA 1
ATOM 828 C C . LEU A 1 102 ? 8.765 -4.698 9.561 1.00 92.38 102 LEU A C 1
ATOM 830 O O . LEU A 1 102 ? 8.404 -4.251 10.650 1.00 92.38 102 LEU A O 1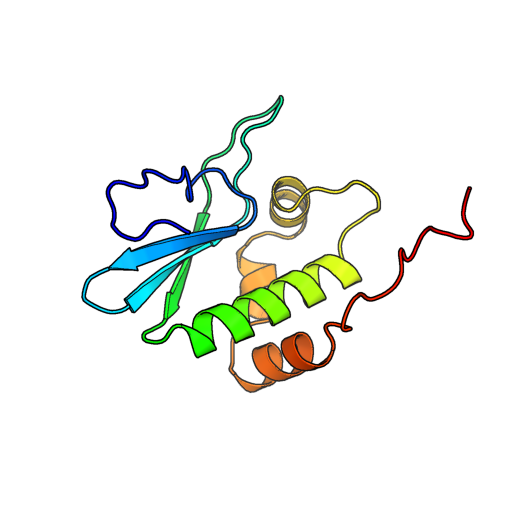
ATOM 834 N N . PRO A 1 103 ? 10.070 -4.815 9.250 1.00 86.25 103 PRO A N 1
ATOM 835 C CA . PRO A 1 103 ? 11.122 -4.434 10.161 1.00 86.25 103 PRO A CA 1
ATOM 836 C C . PRO A 1 103 ? 11.087 -2.922 10.350 1.00 86.25 103 PRO A C 1
ATOM 838 O O . PRO A 1 103 ? 10.834 -2.158 9.415 1.00 86.25 103 PRO A O 1
ATOM 841 N N . LEU A 1 104 ? 11.416 -2.488 11.561 1.00 80.25 104 LEU A N 1
ATOM 842 C CA . LEU A 1 104 ? 11.773 -1.102 11.821 1.00 80.25 104 LEU A CA 1
ATOM 843 C C . LEU A 1 104 ? 13.088 -0.828 11.080 1.00 80.25 104 LEU A C 1
ATOM 845 O O . LEU A 1 104 ? 14.154 -1.290 11.488 1.00 80.25 104 LEU A O 1
ATOM 849 N N . VAL A 1 105 ? 13.009 -0.153 9.934 1.00 69.12 105 VAL A N 1
ATOM 850 C CA . VAL A 1 105 ? 14.186 0.139 9.111 1.00 69.12 105 VAL A CA 1
ATOM 851 C C . VAL A 1 105 ? 15.005 1.234 9.796 1.00 69.12 105 VAL A C 1
ATOM 853 O O . VAL A 1 105 ? 14.742 2.416 9.610 1.00 69.12 105 VAL A O 1
ATOM 856 N N . ASN A 1 106 ? 16.006 0.837 10.584 1.00 58.41 106 ASN A N 1
ATOM 857 C CA . ASN A 1 106 ? 16.981 1.759 11.185 1.00 58.41 106 ASN A CA 1
ATOM 858 C C . ASN A 1 106 ? 18.335 1.772 10.444 1.00 58.41 106 ASN A C 1
ATOM 860 O O . ASN A 1 106 ? 19.196 2.585 10.769 1.00 58.41 106 ASN A O 1
ATOM 864 N N . ALA A 1 107 ? 18.535 0.903 9.446 1.00 60.41 107 ALA A N 1
ATOM 865 C CA . ALA A 1 107 ? 19.764 0.821 8.655 1.00 60.41 107 ALA A CA 1
ATOM 866 C C . ALA A 1 107 ? 19.452 0.602 7.166 1.00 60.41 107 ALA A C 1
ATOM 868 O O . ALA A 1 107 ? 18.511 -0.114 6.825 1.00 60.41 107 ALA A O 1
ATOM 869 N N . ASN A 1 108 ? 20.242 1.225 6.286 1.00 62.66 108 ASN A N 1
ATOM 870 C CA . ASN A 1 108 ? 20.160 1.027 4.839 1.00 62.66 108 ASN A CA 1
ATOM 871 C C . ASN A 1 108 ? 20.507 -0.442 4.504 1.00 62.66 108 ASN A C 1
ATOM 873 O O . ASN A 1 108 ? 21.652 -0.834 4.725 1.00 62.66 108 ASN A O 1
ATOM 877 N N . PRO A 1 109 ? 19.576 -1.248 3.954 1.00 59.84 109 PRO A N 1
ATOM 878 C CA . PRO A 1 109 ? 19.827 -2.662 3.668 1.00 59.84 109 PRO A CA 1
ATOM 879 C C . PRO A 1 109 ? 20.847 -2.888 2.539 1.00 59.84 109 PRO A C 1
ATOM 881 O O . PRO A 1 109 ? 21.301 -4.012 2.356 1.00 59.84 109 PRO A O 1
ATOM 884 N N . TRP A 1 110 ? 21.226 -1.837 1.802 1.00 57.19 110 TRP A N 1
ATOM 885 C CA . TRP A 1 110 ? 22.247 -1.866 0.748 1.00 57.19 110 TRP A CA 1
ATOM 886 C C . TRP A 1 110 ? 23.558 -1.181 1.155 1.00 57.19 110 TRP A C 1
ATOM 888 O O . TRP A 1 110 ? 24.386 -0.896 0.293 1.00 57.19 110 TRP A O 1
ATOM 898 N N . ALA A 1 111 ? 23.754 -0.875 2.444 1.00 65.25 111 ALA A N 1
ATOM 899 C CA . ALA A 1 111 ? 24.961 -0.193 2.919 1.00 65.25 111 ALA A CA 1
ATOM 900 C C . ALA A 1 111 ? 26.252 -0.957 2.576 1.00 65.25 111 ALA A C 1
ATOM 902 O O . ALA A 1 111 ? 27.248 -0.329 2.236 1.00 65.25 111 ALA A O 1
ATOM 903 N N . ASP A 1 112 ? 26.203 -2.290 2.590 1.00 60.47 112 ASP A N 1
ATOM 904 C CA . ASP A 1 112 ? 27.361 -3.153 2.319 1.00 60.47 112 ASP A CA 1
ATOM 905 C C . ASP A 1 112 ? 27.514 -3.513 0.827 1.00 60.47 112 ASP A C 1
ATOM 907 O O . ASP A 1 112 ? 28.350 -4.333 0.457 1.00 60.47 112 ASP A O 1
ATOM 911 N N . SER A 1 113 ? 26.665 -2.953 -0.044 1.00 56.56 113 SER A N 1
ATOM 912 C CA . SER A 1 113 ? 26.615 -3.260 -1.484 1.00 56.56 113 SER A CA 1
ATOM 913 C C . SER A 1 113 ? 27.321 -2.218 -2.366 1.00 56.56 113 SER A C 1
ATOM 915 O O . SER A 1 113 ? 27.218 -2.310 -3.591 1.00 56.56 113 SER A O 1
ATOM 917 N N . LEU A 1 114 ? 27.983 -1.220 -1.764 1.00 46.38 114 LEU A N 1
ATOM 918 C CA . LEU A 1 114 ? 28.646 -0.089 -2.430 1.00 46.38 114 LEU A CA 1
ATOM 919 C C . LEU A 1 114 ? 30.139 -0.021 -2.102 1.00 46.38 114 LEU A C 1
ATOM 921 O O . LEU A 1 114 ? 30.490 -0.179 -0.913 1.00 46.38 114 LEU A O 1
#

Sequence (114 aa):
VSGCPRNCAEATIKDFGVICTEKGYEIHVAGACGIRTKACLKDRFFETEDEVVEYLKAFVQLYREEANYLERVMHFEERVGLDYIQSNLDNEEKIKFYSERLPLVNANPWADSL